Protein AF-A0A8C7ECL0-F1 (afdb_monomer)

Sequence (62 aa):
NLLPSSAPELSQLPRPIMSDKPDFAEIETFDKTKLKKTETREKNPLPTKETIEQEKQSESTA

Organism: Nothoprocta perdicaria (NCBI:txid30464)

Secondary structure (DSSP, 8-state):
---------TTSS----------THHHHH--GGGSPP-------PPPPHHHHHHHHHHHTT-

pLDDT: mean 75.76, std 15.2, range [41.97, 94.19]

Foldseek 3Di:
DDDPPDDDDPPPDDDPPCPVPDDCVCVVVPDPVPDDDDDDDDPDDDDDPVRVVVVVVVVVVD

InterPro domains:
  IPR001152 Beta-thymosin [PF01290] (20-57)
  IPR001152 Beta-thymosin [PS00500] (35-46)
  IPR001152 Beta-thymosin [PTHR12021] (11-61)
  IPR001152 Beta-thymosin [SM00152] (24-60)
  IPR038386 Beta-thymosin superfamily [G3DSA:1.20.5.520] (19-58)

Radius of gyration: 30.62 Å; Cα contacts (8 Å, |Δi|>4): 1; chains: 1; bounding box: 33×74×58 Å

Structure (mmCIF, N/CA/C/O backbone):
data_AF-A0A8C7ECL0-F1
#
_entry.id   AF-A0A8C7ECL0-F1
#
loop_
_atom_site.group_PDB
_atom_site.id
_atom_site.type_symbol
_atom_site.label_atom_id
_atom_site.label_alt_id
_atom_site.label_comp_id
_atom_site.label_asym_id
_atom_site.label_entity_id
_atom_site.label_seq_id
_atom_site.pdbx_PDB_ins_code
_atom_site.Cartn_x
_atom_site.Cartn_y
_atom_site.Cartn_z
_atom_site.occupancy
_atom_site.B_iso_or_equiv
_atom_site.auth_seq_id
_atom_site.auth_comp_id
_atom_site.auth_asym_id
_atom_site.auth_atom_id
_atom_site.pdbx_PDB_model_num
ATOM 1 N N . ASN A 1 1 ? 5.185 -69.655 -23.812 1.00 45.25 1 ASN A N 1
ATOM 2 C CA . ASN A 1 1 ? 5.214 -68.398 -24.591 1.00 45.25 1 ASN A CA 1
ATOM 3 C C . ASN A 1 1 ? 5.036 -67.228 -23.648 1.00 45.25 1 ASN A C 1
ATOM 5 O O . ASN A 1 1 ? 3.917 -66.943 -23.246 1.00 45.25 1 ASN A O 1
ATOM 9 N N . LEU A 1 2 ? 6.151 -66.632 -23.229 1.00 41.97 2 LEU A N 1
ATOM 10 C CA . LEU A 1 2 ? 6.172 -65.443 -22.384 1.00 41.97 2 LEU A CA 1
ATOM 11 C C . LEU A 1 2 ? 6.124 -64.226 -23.320 1.00 41.97 2 LEU A C 1
ATOM 13 O O . LEU A 1 2 ? 6.949 -64.127 -24.226 1.00 41.97 2 LEU A O 1
ATOM 17 N N . LEU A 1 3 ? 5.125 -63.359 -23.165 1.00 53.50 3 LEU A N 1
ATOM 18 C CA . LEU A 1 3 ? 5.027 -62.110 -23.925 1.00 53.50 3 LEU A CA 1
ATOM 19 C C . LEU A 1 3 ? 6.218 -61.202 -23.561 1.00 53.50 3 LEU A C 1
ATOM 21 O O . LEU A 1 3 ? 6.537 -61.103 -22.373 1.00 53.50 3 LEU A O 1
ATOM 25 N N . PRO A 1 4 ? 6.872 -60.515 -24.516 1.00 54.69 4 PRO A N 1
ATOM 26 C CA . PRO A 1 4 ? 7.885 -59.532 -24.168 1.00 54.69 4 PRO A CA 1
ATOM 27 C C . PRO A 1 4 ? 7.200 -58.291 -23.582 1.00 54.69 4 PRO A C 1
ATOM 29 O O . PRO A 1 4 ? 6.585 -57.500 -24.293 1.00 54.69 4 PRO A O 1
ATOM 32 N N . SER A 1 5 ? 7.317 -58.121 -22.265 1.00 58.97 5 SER A N 1
ATOM 33 C CA . SER A 1 5 ? 6.985 -56.886 -21.551 1.00 58.97 5 SER A CA 1
ATOM 34 C C . SER A 1 5 ? 8.044 -55.819 -21.851 1.00 58.97 5 SER A C 1
ATOM 36 O O . SER A 1 5 ? 8.867 -55.493 -20.999 1.00 58.97 5 SER A O 1
ATOM 38 N N . SER A 1 6 ? 8.061 -55.291 -23.074 1.00 60.31 6 SER A N 1
ATOM 39 C CA . SER A 1 6 ? 8.810 -54.072 -23.378 1.00 60.31 6 SER A CA 1
ATOM 40 C C . SER A 1 6 ? 7.842 -52.899 -23.287 1.00 60.31 6 SER A C 1
ATOM 42 O O . SER A 1 6 ? 7.137 -52.565 -24.237 1.00 60.31 6 SER A O 1
ATOM 44 N N . ALA A 1 7 ? 7.755 -52.323 -22.088 1.00 62.22 7 ALA A N 1
ATOM 45 C CA . ALA A 1 7 ? 7.196 -50.991 -21.916 1.00 62.22 7 ALA A CA 1
ATOM 46 C C . ALA A 1 7 ? 8.096 -49.998 -22.676 1.00 62.22 7 ALA A C 1
ATOM 48 O O . ALA A 1 7 ? 9.321 -50.132 -22.594 1.00 62.22 7 ALA A O 1
ATOM 49 N N . PRO A 1 8 ? 7.542 -49.025 -23.418 1.00 57.78 8 PRO A N 1
ATOM 50 C CA . PRO A 1 8 ? 8.368 -48.042 -24.098 1.00 57.78 8 PRO A CA 1
ATOM 51 C C . PRO A 1 8 ? 9.107 -47.199 -23.054 1.00 57.78 8 PRO A C 1
ATOM 53 O O . PRO A 1 8 ? 8.517 -46.692 -22.098 1.00 57.78 8 PRO A O 1
ATOM 56 N N . GLU A 1 9 ? 10.418 -47.080 -23.228 1.00 61.69 9 GLU A N 1
ATOM 57 C CA . GLU A 1 9 ? 11.292 -46.259 -22.404 1.00 61.69 9 GLU A CA 1
ATOM 58 C C . GLU A 1 9 ? 10.858 -44.787 -22.535 1.00 61.69 9 GLU A C 1
ATOM 60 O O . GLU A 1 9 ? 10.980 -44.168 -23.591 1.00 61.69 9 GLU A O 1
ATOM 65 N N . LEU A 1 10 ? 10.345 -44.204 -21.448 1.00 56.16 10 LEU A N 1
ATOM 66 C CA . LEU A 1 10 ? 9.938 -42.790 -21.345 1.00 56.16 10 LEU A CA 1
ATOM 67 C C . LEU A 1 10 ? 11.101 -41.789 -21.552 1.00 56.16 10 LEU A C 1
ATOM 69 O O . LEU A 1 10 ? 10.913 -40.583 -21.409 1.00 56.16 10 LEU A O 1
ATOM 73 N N . SER A 1 11 ? 12.301 -42.268 -21.888 1.00 59.22 11 SER A N 1
ATOM 74 C CA . SER A 1 11 ? 13.520 -41.477 -22.080 1.00 59.22 11 SER A CA 1
ATOM 75 C C . SER A 1 11 ? 13.629 -40.814 -23.459 1.00 59.22 11 SER A C 1
ATOM 77 O O . SER A 1 11 ? 14.442 -39.904 -23.621 1.00 59.22 11 SER A O 1
ATOM 79 N N . GLN A 1 12 ? 12.823 -41.238 -24.441 1.00 59.28 12 GLN A N 1
ATOM 80 C CA . GLN A 1 12 ? 12.901 -40.751 -25.827 1.00 59.28 12 GLN A CA 1
ATOM 81 C C . GLN A 1 12 ? 11.810 -39.760 -26.234 1.00 59.28 12 GLN A C 1
ATOM 83 O O . GLN A 1 12 ? 11.797 -39.310 -27.380 1.00 59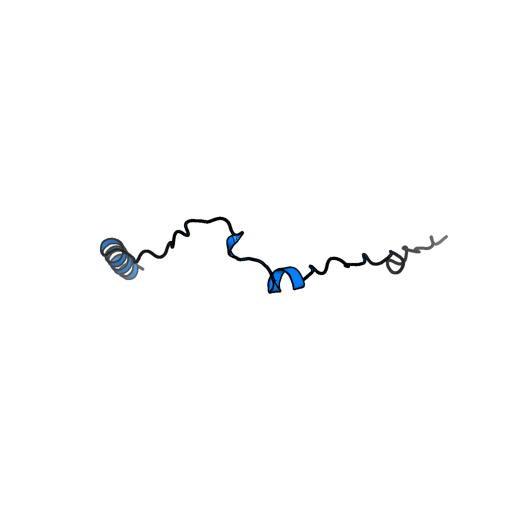.28 12 GLN A O 1
ATOM 88 N N . LEU A 1 13 ? 10.926 -39.355 -25.319 1.00 52.34 13 LEU A N 1
ATOM 89 C CA . LEU A 1 13 ? 10.073 -38.207 -25.604 1.00 52.34 13 LEU A CA 1
ATOM 90 C C . LEU A 1 13 ? 10.952 -36.947 -25.647 1.00 52.34 13 LEU A C 1
ATOM 92 O O . LEU A 1 13 ? 11.735 -36.734 -24.714 1.00 52.34 13 LEU A O 1
ATOM 96 N N . PRO A 1 14 ? 10.863 -36.109 -26.701 1.00 65.44 14 PRO A N 1
ATOM 97 C CA . PRO A 1 14 ? 11.556 -34.830 -26.713 1.00 65.44 14 PRO A CA 1
ATOM 98 C C . PRO A 1 14 ? 11.128 -34.075 -25.458 1.00 65.44 14 PRO A C 1
ATOM 100 O O . PRO A 1 14 ? 9.947 -33.780 -25.275 1.00 65.44 14 PRO A O 1
ATOM 103 N N . ARG A 1 15 ? 12.085 -33.834 -24.551 1.00 65.50 15 ARG A N 1
ATOM 104 C CA . ARG A 1 15 ? 11.836 -33.042 -23.346 1.00 65.50 15 ARG A CA 1
ATOM 105 C C . ARG A 1 15 ? 11.194 -31.736 -23.811 1.00 65.50 15 ARG A C 1
ATOM 107 O O . ARG A 1 15 ? 11.794 -31.098 -24.680 1.00 65.50 15 ARG A O 1
ATOM 114 N N . PRO A 1 16 ? 10.017 -31.341 -23.287 1.00 65.00 16 PRO A N 1
ATOM 115 C CA . PRO A 1 16 ? 9.479 -30.025 -23.568 1.00 65.00 16 PRO A CA 1
ATOM 116 C C . PRO A 1 16 ? 10.580 -29.029 -23.234 1.00 65.00 16 PRO A C 1
ATOM 118 O O . PRO A 1 16 ? 11.040 -28.954 -22.092 1.00 65.00 16 PRO A O 1
ATOM 121 N N . ILE A 1 17 ? 11.082 -28.345 -24.256 1.00 62.69 17 ILE A N 1
ATOM 122 C CA . ILE A 1 17 ? 11.948 -27.192 -24.074 1.00 62.69 17 ILE A CA 1
ATOM 123 C C . ILE A 1 17 ? 11.069 -26.199 -23.331 1.00 62.69 17 ILE A C 1
ATOM 125 O O . ILE A 1 17 ? 10.243 -25.529 -23.939 1.00 62.69 17 ILE A O 1
ATOM 129 N N . MET A 1 18 ? 11.203 -26.141 -22.006 1.00 63.69 18 MET A N 1
ATOM 130 C CA . MET A 1 18 ? 10.686 -25.026 -21.223 1.00 63.69 18 MET A CA 1
ATOM 131 C C . MET A 1 18 ? 11.591 -23.825 -21.523 1.00 63.69 18 MET A C 1
ATOM 133 O O . MET A 1 18 ? 12.383 -23.384 -20.690 1.00 63.69 18 MET A O 1
ATOM 137 N N . SER A 1 19 ? 11.513 -23.359 -22.772 1.00 58.34 19 SER A N 1
ATOM 138 C CA . SER A 1 19 ? 12.014 -22.066 -23.231 1.00 58.34 19 SER A CA 1
ATOM 139 C C . SER A 1 19 ? 11.148 -20.924 -22.695 1.00 58.34 19 SER A C 1
ATOM 141 O O . SER A 1 19 ? 11.485 -19.764 -22.886 1.00 58.34 19 SER A O 1
ATOM 143 N N . ASP A 1 20 ? 10.088 -21.242 -21.953 1.00 65.75 20 ASP A N 1
ATOM 144 C CA . ASP A 1 20 ? 9.167 -20.297 -21.330 1.00 65.75 20 ASP A CA 1
ATOM 145 C C . ASP A 1 20 ? 9.744 -19.690 -20.038 1.00 65.75 20 ASP A C 1
ATOM 147 O O . ASP A 1 20 ? 9.036 -19.519 -19.044 1.00 65.75 20 ASP A O 1
ATOM 151 N N . LYS A 1 21 ? 11.051 -19.384 -20.002 1.00 67.00 21 LYS A N 1
ATOM 152 C CA . LYS A 1 21 ? 11.538 -18.440 -18.992 1.00 67.00 21 LYS A CA 1
ATOM 153 C C . LYS A 1 21 ? 11.057 -17.057 -19.432 1.00 67.00 21 LYS A C 1
ATOM 155 O O . LYS A 1 21 ? 11.437 -16.637 -20.524 1.00 67.00 21 LYS A O 1
ATOM 160 N N . PRO A 1 22 ? 10.227 -16.367 -18.632 1.00 71.06 22 PRO A N 1
ATOM 161 C CA . PRO A 1 22 ? 9.781 -15.029 -18.986 1.00 71.06 22 PRO A CA 1
ATOM 162 C C . PRO A 1 22 ? 10.998 -14.114 -19.129 1.00 71.06 22 PRO A C 1
ATOM 164 O O . PRO A 1 22 ? 11.956 -14.222 -18.361 1.00 71.06 22 PRO A O 1
ATOM 167 N N . ASP A 1 23 ? 10.969 -13.240 -20.130 1.00 75.44 23 ASP A N 1
ATOM 168 C CA . ASP A 1 23 ? 11.991 -12.217 -20.307 1.00 75.44 23 ASP A CA 1
ATOM 169 C C . ASP A 1 23 ? 11.898 -11.209 -19.151 1.00 75.44 23 ASP A C 1
ATOM 171 O O . ASP A 1 23 ? 10.941 -10.443 -19.036 1.00 75.44 23 ASP A O 1
A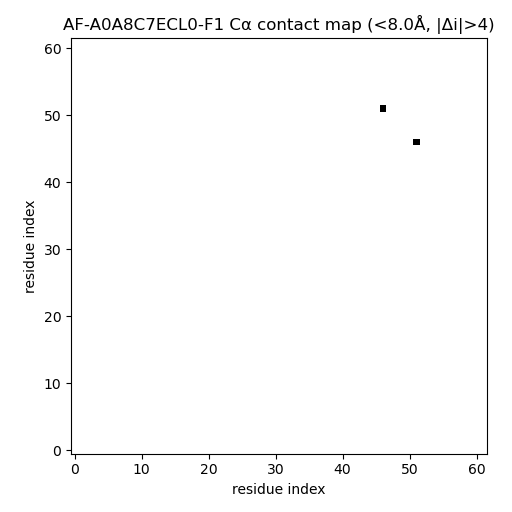TOM 175 N N . PHE A 1 24 ? 12.880 -11.239 -18.250 1.00 81.25 24 PHE A N 1
ATOM 176 C CA . PHE A 1 24 ? 12.929 -10.358 -17.083 1.00 81.25 24 PHE A CA 1
ATOM 177 C C . PHE A 1 24 ? 13.347 -8.923 -17.444 1.00 81.25 24 PHE A C 1
ATOM 179 O O . PHE A 1 24 ? 13.154 -8.025 -16.622 1.00 81.25 24 PHE A O 1
ATOM 186 N N . ALA A 1 25 ? 13.859 -8.681 -18.659 1.00 84.25 25 ALA A N 1
ATOM 187 C CA . ALA A 1 25 ? 14.270 -7.346 -19.099 1.00 84.25 25 ALA A CA 1
ATOM 188 C C . ALA A 1 25 ? 13.091 -6.357 -19.145 1.00 84.25 25 ALA A C 1
ATOM 190 O O . ALA A 1 25 ? 13.254 -5.159 -18.891 1.00 84.25 25 ALA A O 1
ATOM 191 N N . GLU A 1 26 ? 11.877 -6.856 -19.407 1.00 85.88 26 GLU A N 1
ATOM 192 C CA . GLU A 1 26 ? 10.668 -6.033 -19.362 1.00 85.88 26 GLU A CA 1
ATOM 193 C C . GLU A 1 26 ? 10.379 -5.541 -17.938 1.00 85.88 26 GLU A C 1
ATOM 195 O O . GLU A 1 26 ? 9.980 -4.395 -17.759 1.00 85.88 26 GLU A O 1
ATOM 200 N N . ILE A 1 27 ? 10.661 -6.342 -16.906 1.00 85.25 27 ILE A N 1
ATOM 201 C CA . ILE A 1 27 ? 10.445 -5.949 -15.504 1.00 85.25 27 ILE A CA 1
ATOM 202 C C . ILE A 1 27 ? 11.382 -4.802 -15.101 1.00 85.25 27 ILE A C 1
ATOM 204 O O . ILE A 1 27 ? 10.966 -3.904 -14.366 1.00 85.25 27 ILE A O 1
ATOM 208 N N . GLU A 1 28 ? 12.624 -4.801 -15.595 1.00 87.88 28 GLU A N 1
ATOM 209 C CA . GLU A 1 28 ? 13.609 -3.750 -15.300 1.00 87.88 28 GLU A CA 1
ATOM 210 C C . GLU A 1 28 ? 13.221 -2.391 -15.900 1.00 87.88 28 GLU A C 1
ATOM 212 O O . GLU A 1 28 ? 13.503 -1.345 -15.312 1.00 87.88 28 GLU A O 1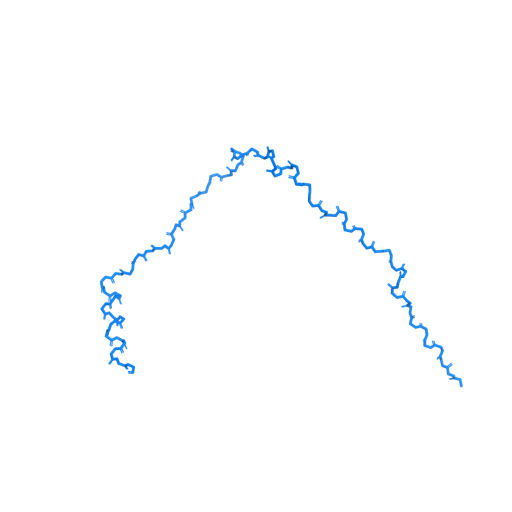
ATOM 217 N N . THR A 1 29 ? 12.557 -2.399 -17.060 1.00 92.19 29 THR A N 1
ATOM 218 C CA . THR A 1 29 ? 12.297 -1.194 -17.867 1.00 92.19 29 THR A CA 1
ATOM 219 C C . THR A 1 29 ? 10.825 -0.786 -17.929 1.00 92.19 29 THR A C 1
ATOM 221 O O . THR A 1 29 ? 10.489 0.233 -18.539 1.00 92.19 29 THR A O 1
ATOM 224 N N . PHE A 1 30 ? 9.931 -1.542 -17.286 1.00 92.31 30 PHE A N 1
ATOM 225 C CA . PHE A 1 30 ? 8.497 -1.290 -17.333 1.00 92.31 30 PHE A CA 1
ATOM 226 C C . PHE A 1 30 ? 8.121 0.089 -16.765 1.00 92.31 30 PHE A C 1
ATOM 228 O O . PHE A 1 30 ? 8.405 0.441 -15.617 1.00 92.31 30 PHE A O 1
ATOM 235 N N . ASP A 1 31 ? 7.388 0.858 -17.568 1.00 94.12 31 ASP A N 1
ATOM 236 C CA . ASP A 1 31 ? 6.874 2.169 -17.190 1.00 94.12 31 ASP A CA 1
ATOM 237 C C . ASP A 1 31 ? 5.647 2.049 -16.269 1.00 94.12 31 ASP A C 1
ATOM 239 O O . ASP A 1 31 ? 4.539 1.704 -16.690 1.00 94.12 31 ASP A O 1
ATOM 243 N N . LYS A 1 32 ? 5.831 2.419 -14.998 1.00 92.56 32 LYS A N 1
ATOM 244 C CA . LYS A 1 32 ? 4.786 2.389 -13.959 1.00 92.56 32 LYS A CA 1
ATOM 245 C C . LYS A 1 32 ? 3.576 3.271 -14.278 1.00 92.56 32 LYS A C 1
ATOM 247 O O . LYS A 1 32 ? 2.509 3.049 -13.706 1.00 92.56 32 LYS A O 1
ATOM 252 N N . THR A 1 33 ? 3.701 4.260 -15.166 1.00 94.19 33 THR A N 1
ATOM 253 C CA . THR A 1 33 ? 2.570 5.118 -15.556 1.00 94.19 33 THR A CA 1
ATOM 254 C C . THR A 1 33 ? 1.531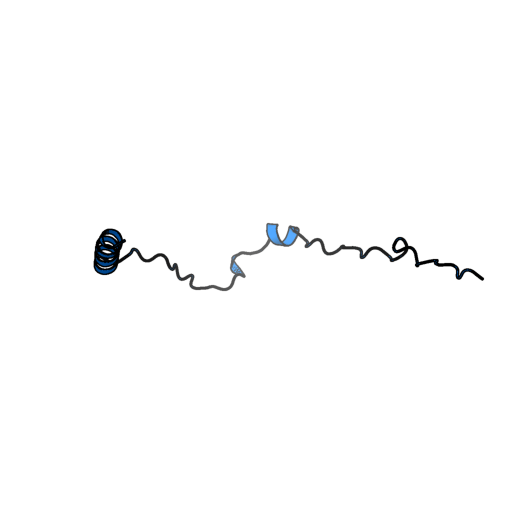 4.375 -16.398 1.00 94.19 33 THR A C 1
ATOM 256 O O . THR A 1 33 ? 0.363 4.763 -16.400 1.00 94.19 33 THR A O 1
ATOM 259 N N . LYS A 1 34 ? 1.919 3.259 -17.033 1.00 93.19 34 LYS A N 1
ATOM 260 C CA . LYS A 1 34 ? 1.020 2.374 -17.788 1.00 93.19 34 LYS A CA 1
ATOM 261 C C . LYS A 1 34 ? 0.136 1.499 -16.889 1.00 93.19 34 LYS A C 1
ATOM 263 O O . LYS A 1 34 ? -0.775 0.839 -17.388 1.00 93.19 34 LYS A O 1
ATOM 268 N N . LEU A 1 35 ? 0.369 1.488 -15.571 1.00 93.06 35 LEU A N 1
ATOM 269 C CA . LEU A 1 35 ? -0.488 0.781 -14.619 1.00 93.06 35 LEU A CA 1
ATOM 270 C C . LEU A 1 35 ? -1.842 1.483 -14.488 1.00 93.06 35 LEU A C 1
ATOM 272 O O . LEU A 1 35 ? -1.926 2.691 -14.251 1.00 93.06 35 LEU A O 1
ATOM 276 N N . LYS A 1 36 ? -2.922 0.703 -14.576 1.00 92.44 36 LYS A N 1
ATOM 277 C CA . LYS A 1 36 ? -4.276 1.204 -14.322 1.00 92.44 36 LYS A CA 1
ATOM 278 C C . LYS A 1 36 ? -4.376 1.707 -12.883 1.00 92.44 36 LYS A C 1
ATOM 280 O O . LYS A 1 36 ? -3.951 1.029 -11.949 1.00 92.44 36 LYS A O 1
ATOM 285 N N . LYS A 1 37 ? -4.974 2.886 -12.701 1.00 91.94 37 LYS A N 1
ATOM 286 C CA . LYS A 1 37 ? -5.305 3.389 -11.366 1.00 91.94 37 LYS A CA 1
ATOM 287 C C . LYS A 1 37 ? -6.363 2.477 -10.758 1.00 91.94 37 LYS A C 1
ATOM 289 O O . LYS A 1 37 ? -7.398 2.235 -11.370 1.00 91.94 37 LYS A O 1
ATOM 294 N N . THR A 1 38 ? -6.078 1.976 -9.566 1.00 89.56 38 THR A N 1
ATOM 295 C CA . THR A 1 38 ? -7.007 1.169 -8.784 1.00 89.56 38 THR A CA 1
ATOM 296 C C . THR A 1 3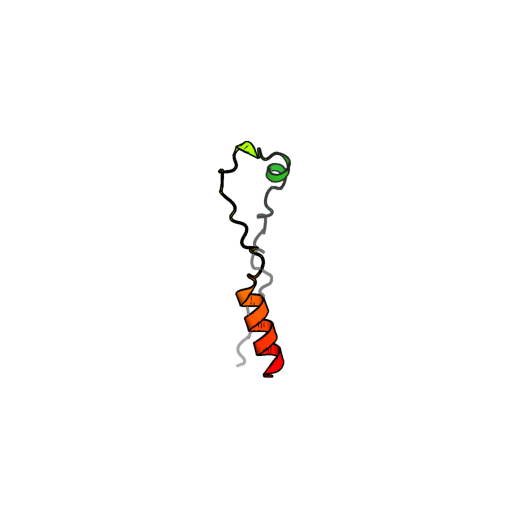8 ? -7.089 1.749 -7.381 1.00 89.56 38 THR A C 1
ATOM 298 O O . THR A 1 38 ? -6.075 2.158 -6.816 1.00 89.56 38 THR A O 1
ATOM 301 N N . GLU A 1 39 ? -8.299 1.821 -6.834 1.00 89.06 39 GLU A N 1
ATOM 302 C CA . GLU A 1 39 ? -8.523 2.180 -5.435 1.00 89.06 39 GLU A CA 1
ATOM 303 C C . GLU A 1 39 ? -8.232 0.943 -4.578 1.00 89.06 39 GLU A C 1
ATOM 305 O O . GLU A 1 39 ? -8.934 -0.066 -4.671 1.00 89.06 39 GLU A O 1
ATOM 310 N N . THR A 1 40 ? -7.184 0.993 -3.756 1.00 88.31 40 THR A N 1
ATOM 311 C CA . THR A 1 40 ? -6.899 -0.071 -2.787 1.00 88.31 40 THR A CA 1
ATOM 312 C C . THR A 1 40 ? -7.675 0.206 -1.508 1.00 88.31 40 THR A C 1
ATOM 314 O O . THR A 1 40 ? -7.438 1.211 -0.840 1.00 88.31 40 THR A O 1
ATOM 317 N N . ARG A 1 41 ? -8.595 -0.695 -1.149 1.00 87.06 41 ARG A N 1
ATOM 318 C CA . ARG A 1 41 ? -9.333 -0.623 0.118 1.00 87.06 41 ARG A CA 1
ATOM 319 C C . ARG A 1 41 ? -8.620 -1.434 1.185 1.00 87.06 41 ARG A C 1
ATOM 321 O O . ARG A 1 41 ? -8.726 -2.657 1.205 1.00 87.06 41 ARG A O 1
ATOM 328 N N . GLU A 1 42 ? -7.929 -0.745 2.081 1.00 84.19 42 GLU A N 1
ATOM 329 C CA . GLU A 1 42 ? -7.363 -1.361 3.275 1.00 84.19 42 GLU A CA 1
ATOM 330 C C . GLU A 1 42 ? -8.496 -1.828 4.204 1.00 84.19 42 GLU A C 1
ATOM 332 O O . GLU A 1 42 ? -9.372 -1.056 4.596 1.00 84.19 42 GLU A O 1
ATOM 337 N N . LYS A 1 43 ? -8.515 -3.126 4.516 1.00 84.19 43 LYS A N 1
ATOM 338 C CA . LYS A 1 43 ? -9.515 -3.766 5.384 1.00 84.19 43 LYS A CA 1
ATOM 339 C C . LYS A 1 43 ? -8.929 -4.057 6.760 1.00 84.19 43 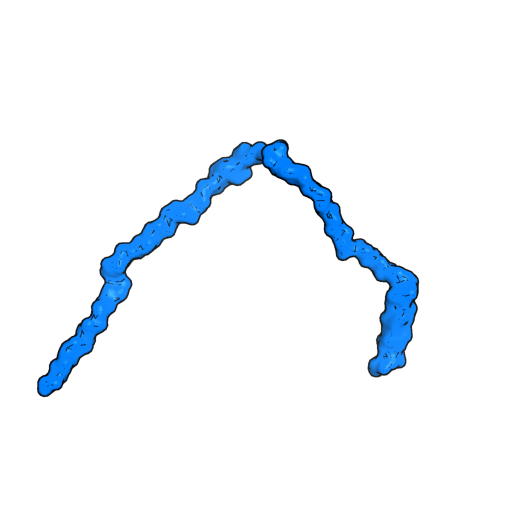LYS A C 1
ATOM 341 O O . LYS A 1 43 ? -9.057 -5.166 7.261 1.00 84.19 43 LYS A O 1
ATOM 346 N N . ASN A 1 44 ? -8.301 -3.049 7.356 1.00 86.81 44 ASN A N 1
ATOM 347 C CA . ASN A 1 44 ? -7.753 -3.127 8.706 1.00 86.81 44 ASN A CA 1
ATOM 348 C C . ASN A 1 44 ? -8.468 -2.154 9.670 1.00 86.81 44 ASN A C 1
ATOM 350 O O . ASN A 1 44 ? -7.839 -1.234 10.195 1.00 86.81 44 ASN A O 1
ATOM 354 N N . PRO A 1 45 ? -9.799 -2.265 9.859 1.00 84.81 45 PRO A N 1
ATOM 355 C CA . PRO A 1 45 ? -10.469 -1.483 10.886 1.00 84.81 45 PRO A CA 1
ATOM 356 C C . PRO A 1 45 ? -10.050 -1.990 12.269 1.00 84.81 45 PRO A C 1
ATOM 358 O O . PRO A 1 45 ? -10.023 -3.195 12.515 1.00 84.81 45 PRO A O 1
ATOM 361 N N . LEU A 1 46 ? -9.762 -1.067 13.187 1.00 88.56 46 LEU A N 1
ATOM 362 C CA . LEU A 1 46 ? -9.619 -1.423 14.595 1.00 88.56 46 LEU A CA 1
ATOM 363 C C . LEU A 1 46 ? -10.960 -1.954 15.132 1.00 88.56 46 LEU A C 1
ATOM 365 O O . LEU A 1 46 ? -12.015 -1.472 14.699 1.00 88.56 46 L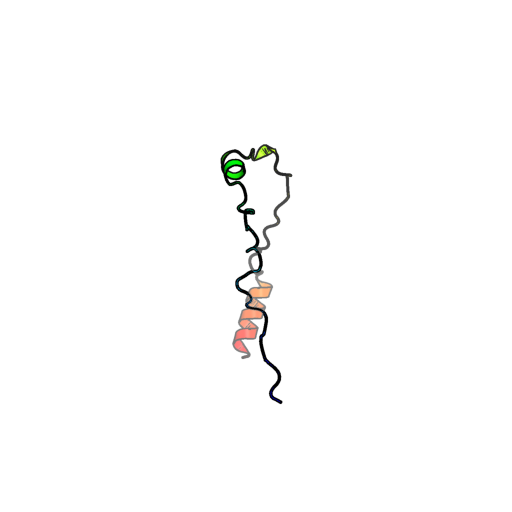EU A O 1
ATOM 369 N N . PRO A 1 47 ? -10.942 -2.911 16.076 1.00 88.81 47 PRO A N 1
ATOM 370 C CA . PRO A 1 47 ? -12.161 -3.355 16.736 1.00 88.81 47 PRO A CA 1
ATOM 371 C C . PRO A 1 47 ? -12.848 -2.177 17.440 1.00 88.81 47 PRO A C 1
ATOM 373 O O . PRO A 1 47 ? -12.196 -1.254 17.940 1.00 88.81 47 PRO A O 1
ATOM 376 N N . T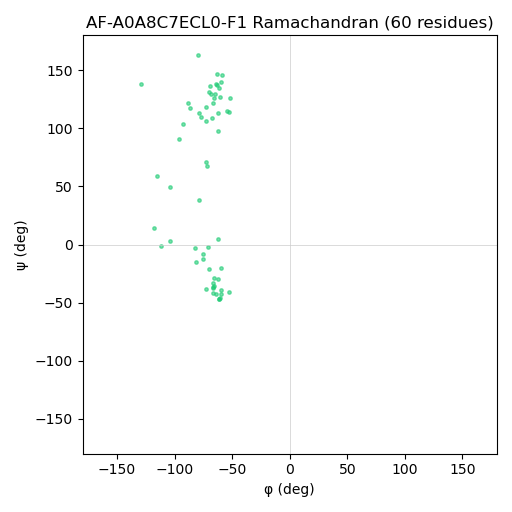HR A 1 48 ? -14.181 -2.189 17.471 1.00 90.19 48 THR A N 1
ATOM 377 C CA . THR A 1 48 ? -14.958 -1.170 18.187 1.00 90.19 48 THR A CA 1
ATOM 378 C C . THR A 1 48 ? -14.980 -1.478 19.685 1.00 90.19 48 THR A C 1
ATOM 380 O O . THR A 1 48 ? -14.719 -2.604 20.104 1.00 90.19 48 THR A O 1
ATOM 383 N N . LYS A 1 49 ? -15.333 -0.486 20.516 1.00 90.12 49 LYS A N 1
ATOM 384 C CA . LYS A 1 49 ? -15.529 -0.705 21.962 1.00 90.12 49 LYS A CA 1
ATOM 385 C C . LYS A 1 49 ? -16.501 -1.849 22.254 1.00 90.12 49 LYS A C 1
ATOM 387 O O . LYS A 1 49 ? -16.234 -2.646 23.140 1.00 90.12 49 LYS A O 1
ATOM 392 N N . GLU A 1 50 ? -17.583 -1.937 21.485 1.00 89.94 50 GLU A N 1
ATOM 393 C CA . GLU A 1 50 ? -18.579 -3.001 21.617 1.00 89.94 50 GLU A CA 1
ATOM 394 C C . GLU A 1 50 ? -17.967 -4.381 21.351 1.00 89.94 50 GLU A C 1
ATOM 396 O O . GLU A 1 50 ? -18.143 -5.287 22.160 1.00 89.94 50 GLU A O 1
ATOM 401 N N . THR A 1 51 ? -17.194 -4.530 20.267 1.00 88.62 51 THR A N 1
ATOM 402 C CA . THR A 1 51 ? -16.502 -5.790 19.951 1.00 88.62 51 THR A CA 1
ATOM 403 C C . THR A 1 51 ? -15.537 -6.192 21.066 1.00 88.62 51 THR A C 1
ATOM 405 O O . THR A 1 51 ? -15.530 -7.345 21.481 1.00 88.62 51 THR A O 1
ATOM 408 N N . ILE A 1 52 ? -14.783 -5.235 21.614 1.00 90.31 52 ILE A N 1
ATOM 409 C CA . ILE A 1 52 ? -13.840 -5.486 22.716 1.00 90.31 52 ILE A CA 1
ATOM 410 C C . ILE A 1 52 ? -14.575 -5.935 23.990 1.00 90.31 52 ILE A C 1
ATOM 412 O O . ILE A 1 52 ? -14.124 -6.842 24.689 1.00 90.31 52 ILE A O 1
ATOM 416 N N . GLU A 1 53 ? -15.704 -5.302 24.322 1.00 89.12 53 GLU A N 1
ATOM 417 C CA . GLU A 1 53 ? -16.505 -5.661 25.498 1.00 89.12 53 GLU A CA 1
ATOM 418 C C . GLU A 1 53 ? -17.144 -7.048 25.358 1.00 89.12 53 GLU A C 1
ATOM 420 O O . GLU A 1 53 ? -17.114 -7.828 26.313 1.00 89.12 53 GLU A O 1
ATOM 425 N N . GLN A 1 54 ? -17.658 -7.375 24.168 1.00 88.44 54 GLN A N 1
ATOM 426 C CA . GLN A 1 54 ? -18.186 -8.703 23.855 1.00 88.44 54 GLN A CA 1
ATOM 427 C C . GLN A 1 54 ? -17.104 -9.780 23.983 1.00 88.44 54 GLN A C 1
ATOM 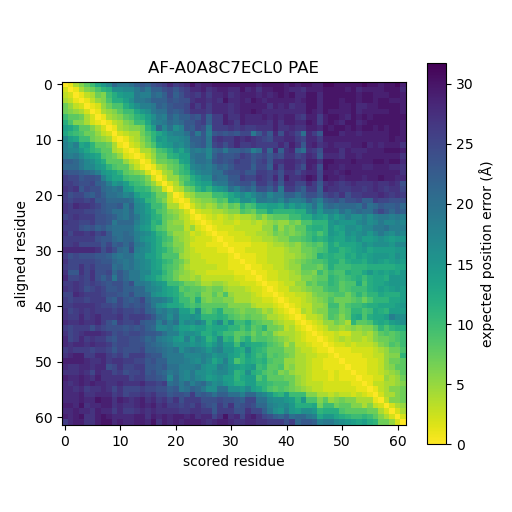429 O O . GLN A 1 54 ? -17.340 -10.792 24.642 1.00 88.44 54 GLN A O 1
ATOM 434 N N . GLU A 1 55 ? -15.912 -9.567 23.419 1.00 87.31 55 GLU A N 1
ATOM 435 C CA . GLU A 1 55 ? -14.792 -10.512 23.535 1.00 87.31 55 GLU A CA 1
ATOM 436 C C . GLU A 1 55 ? -14.380 -10.723 24.994 1.00 87.31 55 GLU A C 1
ATOM 438 O O . GLU A 1 55 ? -14.287 -11.860 25.447 1.00 87.31 55 GLU A O 1
ATOM 443 N N . LYS A 1 56 ? -14.247 -9.641 25.768 1.00 85.88 56 LYS A N 1
ATOM 444 C CA . LYS A 1 56 ? -13.908 -9.707 27.197 1.00 85.88 56 LYS A CA 1
ATOM 445 C C . LYS A 1 56 ? -14.932 -10.499 28.021 1.00 85.88 56 LYS A C 1
ATOM 447 O O . LYS A 1 56 ? -14.564 -11.207 28.957 1.00 85.88 56 LYS A O 1
ATOM 452 N N . GLN A 1 57 ? -16.224 -10.360 27.720 1.00 79.62 57 GLN A N 1
ATOM 453 C CA . GLN A 1 57 ? -17.285 -11.126 28.388 1.00 79.62 57 GLN A CA 1
ATOM 454 C C . GLN A 1 57 ? -17.299 -12.594 27.943 1.00 79.62 57 GLN A C 1
ATOM 456 O O . GLN A 1 57 ? -17.500 -13.489 28.767 1.00 79.62 57 GLN A O 1
ATOM 461 N N . SER A 1 58 ? -17.044 -12.834 26.657 1.00 72.75 58 SER A N 1
ATOM 462 C CA . SER A 1 58 ? -16.964 -14.173 26.067 1.00 72.75 58 SER A CA 1
ATOM 463 C C . SER A 1 58 ? -15.766 -14.961 26.613 1.00 72.75 58 SER A C 1
ATOM 465 O O . SER A 1 58 ? -15.893 -16.142 26.912 1.00 72.75 58 SER A O 1
ATOM 467 N N . GLU A 1 59 ? -14.627 -14.300 26.839 1.00 63.28 59 GLU A N 1
ATOM 468 C CA . GLU A 1 59 ? -13.422 -14.892 27.442 1.00 63.28 59 GLU A CA 1
ATOM 469 C C . GLU A 1 59 ? -13.645 -15.315 28.905 1.00 63.28 59 GLU A C 1
ATOM 471 O O . GLU A 1 59 ? -13.066 -16.290 29.372 1.00 63.28 59 GLU A O 1
ATOM 476 N N . SER A 1 60 ? -14.546 -14.637 29.623 1.00 61.12 60 SER A N 1
ATOM 477 C CA . SER A 1 60 ? -14.918 -14.987 31.000 1.00 61.12 60 SER A CA 1
ATOM 478 C C . SER A 1 60 ? -15.962 -16.113 31.100 1.00 61.12 60 SER A C 1
ATOM 480 O O . SER A 1 60 ? -16.338 -16.474 32.218 1.00 61.12 60 SER A O 1
ATOM 482 N N . THR A 1 61 ? -16.474 -16.632 29.977 1.00 54.47 61 THR A N 1
ATOM 483 C CA . THR A 1 61 ? -17.493 -17.703 29.943 1.00 54.47 61 THR A CA 1
ATOM 484 C C . THR A 1 61 ? -17.022 -18.992 29.257 1.00 54.47 61 THR A C 1
ATOM 486 O O . THR A 1 61 ? -17.845 -19.869 28.991 1.00 54.47 61 THR A O 1
ATOM 489 N N . ALA A 1 62 ? -15.711 -19.136 29.037 1.00 50.78 62 ALA A N 1
ATOM 490 C CA . ALA A 1 62 ? -15.062 -20.383 28.625 1.00 50.78 62 ALA A CA 1
ATOM 491 C C . ALA A 1 62 ? -14.509 -21.176 29.821 1.00 50.78 62 ALA A C 1
ATOM 493 O O . ALA A 1 62 ? -14.003 -20.543 30.776 1.00 50.78 62 ALA A O 1
#

Mean predicted aligned error: 16.44 Å

Solvent-accessible surface area (backbone atoms only — not comparable to full-atom values): 4545 Å² total; per-residue (Å²): 138,81,78,84,86,73,73,81,70,83,80,74,60,80,72,79,78,79,72,81,64,77,75,60,68,54,72,80,66,59,63,73,82,78,55,79,90,73,90,83,80,84,88,77,77,76,82,49,73,67,55,53,52,51,51,58,56,53,66,72,72,111